Protein AF-A0A7S1S8V3-F1 (afdb_monomer_lite)

pLDDT: mean 90.27, std 9.24, range [46.09, 98.0]

Foldseek 3Di:
DDPDQAAPVVRDGELFWKQWPVRHIHHPVVLVVQQVVQHADPVPRHGTHPDIDTPVVSNVVSLVVLLVLLVVLQVVLVVCVVPPVVSSVVSVVVNCVSCVSPDCVRCVPVVVVVVD

Sequence (116 aa):
KEKGLCCPISLMLFVDPAKASDGFVYENVSIKIMSRSKMLSPMSNEALRDERTGAKDVKEKVTAFRKERSDELLKFVEESAGVDRGMAVTGLERISEYVQVLKPDNVPALVRKASK

Secondary structure (DSSP, 8-state):
---S-B-TTT-SBPSSEEEETTS-EEEHHHHHHHHHTTPBPTTTSPBPPS-EEE-HHHHHHHHHHHHHHHHHHHHHHHHHTTT-HHHHHHHHHHHHHHHTTS-GGG-HHHHHHHT-

Structure (mmCIF, N/CA/C/O backbone):
data_AF-A0A7S1S8V3-F1
#
_entry.id   AF-A0A7S1S8V3-F1
#
loop_
_atom_site.group_PDB
_atom_site.id
_atom_site.type_symbol
_atom_site.label_atom_id
_atom_site.label_alt_id
_atom_site.label_comp_id
_atom_site.label_asym_id
_atom_site.label_entity_id
_atom_site.label_seq_id
_atom_site.pdbx_PDB_ins_code
_atom_site.Cartn_x
_atom_site.Cartn_y
_atom_site.Cartn_z
_atom_site.occupancy
_atom_site.B_iso_or_equiv
_atom_site.auth_seq_id
_atom_site.auth_comp_id
_atom_site.auth_asym_id
_atom_site.auth_atom_id
_atom_site.pdbx_PDB_model_num
ATOM 1 N N . LYS A 1 1 ? 2.122 14.745 7.856 1.00 46.09 1 LYS A N 1
ATOM 2 C CA . LYS A 1 1 ? 1.621 14.426 6.492 1.00 46.09 1 LYS A CA 1
ATOM 3 C C . LYS A 1 1 ? 2.610 13.468 5.845 1.00 46.09 1 LYS A C 1
ATOM 5 O O . LYS A 1 1 ? 3.647 13.921 5.372 1.00 46.09 1 LYS A O 1
ATOM 10 N N . GLU A 1 2 ? 2.331 12.171 5.876 1.00 54.56 2 GLU A N 1
ATOM 11 C CA . GLU A 1 2 ? 3.158 11.173 5.196 1.00 54.56 2 GLU A CA 1
ATOM 12 C C . GLU A 1 2 ? 2.945 11.292 3.684 1.00 54.56 2 GLU A C 1
ATOM 14 O O . GLU A 1 2 ? 1.886 10.965 3.152 1.00 54.56 2 GLU A O 1
ATOM 19 N N . LYS A 1 3 ? 3.929 11.868 2.989 1.00 73.00 3 LYS A N 1
ATOM 20 C CA . LYS A 1 3 ? 3.926 11.960 1.527 1.00 73.00 3 LYS A CA 1
ATOM 21 C C . LYS A 1 3 ? 4.460 10.639 0.960 1.00 73.00 3 LYS A C 1
ATOM 23 O O . LYS A 1 3 ? 5.470 10.141 1.446 1.00 73.00 3 LYS A O 1
ATOM 28 N N . GLY A 1 4 ? 3.814 10.100 -0.075 1.00 89.38 4 GLY A N 1
ATOM 29 C CA . GLY A 1 4 ? 4.334 8.953 -0.837 1.00 89.38 4 GLY A CA 1
ATOM 30 C C . GLY A 1 4 ? 3.811 7.567 -0.443 1.00 89.38 4 GLY A C 1
ATOM 31 O O . GLY A 1 4 ? 4.437 6.577 -0.805 1.00 89.38 4 GLY A O 1
ATOM 32 N N . LEU A 1 5 ? 2.684 7.471 0.272 1.00 95.50 5 LEU A N 1
ATOM 33 C CA . LEU A 1 5 ? 2.039 6.179 0.575 1.00 95.50 5 LEU A CA 1
ATOM 34 C C . LEU A 1 5 ? 0.937 5.777 -0.413 1.00 95.50 5 LEU A C 1
ATOM 36 O O . LEU A 1 5 ? 0.473 4.637 -0.377 1.00 95.50 5 LEU A O 1
ATOM 40 N N . CYS A 1 6 ? 0.521 6.695 -1.286 1.00 95.81 6 CYS A N 1
ATOM 41 C CA . CYS A 1 6 ? -0.495 6.445 -2.300 1.00 95.81 6 CYS A CA 1
ATOM 42 C C . CYS A 1 6 ? 0.128 6.294 -3.683 1.00 95.81 6 CYS A C 1
ATOM 44 O O . CYS A 1 6 ? 1.078 6.999 -4.032 1.00 95.81 6 CYS A O 1
ATOM 46 N N . CYS A 1 7 ? -0.475 5.435 -4.499 1.00 96.19 7 CYS A N 1
ATOM 47 C CA . CYS A 1 7 ? -0.168 5.375 -5.915 1.00 96.19 7 CYS A CA 1
ATOM 48 C C . CYS A 1 7 ? -0.643 6.664 -6.601 1.00 96.19 7 CYS A C 1
ATOM 50 O O . CYS A 1 7 ? -1.809 7.028 -6.448 1.00 96.19 7 CYS A O 1
ATOM 52 N N . PRO A 1 8 ? 0.200 7.329 -7.412 1.00 94.94 8 PRO A N 1
ATOM 53 C CA . PRO A 1 8 ? -0.191 8.557 -8.107 1.00 94.94 8 PRO A CA 1
ATOM 54 C C . PRO A 1 8 ? -1.239 8.328 -9.210 1.00 94.94 8 PRO A C 1
ATOM 56 O O . PRO A 1 8 ? -1.785 9.290 -9.731 1.00 94.94 8 PRO A O 1
ATOM 59 N N . ILE A 1 9 ? -1.526 7.070 -9.565 1.00 93.94 9 ILE A N 1
ATOM 60 C CA . ILE A 1 9 ? -2.518 6.710 -10.588 1.00 93.94 9 ILE A CA 1
ATOM 61 C C . ILE A 1 9 ? -3.861 6.379 -9.945 1.00 93.94 9 ILE A C 1
ATOM 63 O O . ILE A 1 9 ? -4.872 6.973 -10.297 1.00 93.94 9 ILE A O 1
ATOM 67 N N . SER A 1 10 ? -3.889 5.425 -9.007 1.00 92.75 10 SER A N 1
ATOM 68 C CA . SER A 1 10 ? -5.148 5.021 -8.367 1.00 92.75 10 SER A CA 1
ATOM 69 C C . SER A 1 10 ? -5.593 5.986 -7.273 1.00 92.75 10 SER A C 1
ATOM 71 O O . SER A 1 10 ? -6.743 5.928 -6.859 1.00 92.75 10 SER A O 1
ATOM 73 N N . LEU A 1 11 ? -4.684 6.836 -6.778 1.00 93.75 11 LEU A N 1
ATOM 74 C CA . LEU A 1 11 ? -4.878 7.712 -5.617 1.00 93.75 11 LEU A CA 1
ATOM 75 C C . LEU A 1 11 ? -5.205 6.956 -4.318 1.00 93.75 11 LEU A C 1
ATOM 77 O O . LEU A 1 11 ? -5.567 7.563 -3.312 1.00 93.75 11 LEU A O 1
ATOM 81 N N . MET A 1 12 ? -5.003 5.638 -4.319 1.00 93.38 12 MET A N 1
ATOM 82 C CA . MET A 1 12 ? -5.198 4.758 -3.173 1.00 93.38 12 MET A CA 1
ATOM 83 C C . MET A 1 12 ? -3.859 4.427 -2.523 1.00 93.38 12 MET A C 1
ATOM 85 O O . MET A 1 12 ? -2.818 4.412 -3.187 1.00 93.38 12 MET A O 1
ATOM 89 N N . LEU A 1 13 ? -3.893 4.114 -1.226 1.00 94.88 13 LEU A N 1
ATOM 90 C CA . LEU A 1 13 ? -2.742 3.561 -0.517 1.00 94.88 13 LEU A CA 1
ATOM 91 C C . LEU A 1 13 ? -2.233 2.309 -1.225 1.00 94.88 13 LEU A C 1
ATOM 93 O O . LEU A 1 13 ? -3.026 1.439 -1.591 1.00 94.88 13 LEU A O 1
ATOM 97 N N . PHE A 1 14 ? -0.915 2.194 -1.346 1.00 96.44 14 PHE A N 1
ATOM 98 C CA . PHE A 1 14 ? -0.299 1.033 -1.971 1.00 96.44 14 PHE A CA 1
ATOM 99 C C . PHE A 1 14 ? -0.714 -0.284 -1.299 1.00 96.44 14 PHE A C 1
ATOM 101 O O . PHE A 1 14 ? -0.861 -0.371 -0.071 1.00 96.44 14 PHE A O 1
ATOM 108 N N . VAL A 1 15 ? -0.872 -1.318 -2.124 1.00 95.06 15 VAL A N 1
ATOM 109 C CA . VAL A 1 15 ? -1.032 -2.713 -1.691 1.00 95.06 15 VAL A CA 1
ATOM 110 C C . VAL A 1 15 ? 0.197 -3.518 -2.103 1.00 95.06 15 VAL A C 1
ATOM 112 O O . VAL A 1 15 ? 0.839 -4.160 -1.266 1.00 95.06 15 VAL A O 1
ATOM 115 N N . ASP A 1 16 ? 0.584 -3.425 -3.374 1.00 96.31 16 ASP A N 1
ATOM 116 C CA . ASP A 1 16 ? 1.797 -4.021 -3.918 1.00 96.31 16 ASP A CA 1
ATOM 117 C C . ASP A 1 16 ? 2.619 -2.966 -4.679 1.00 96.31 16 ASP A C 1
ATOM 119 O O . ASP A 1 16 ? 2.625 -2.924 -5.913 1.00 96.31 16 ASP A O 1
ATOM 123 N N . PRO A 1 17 ? 3.313 -2.068 -3.954 1.00 97.56 17 PRO A N 1
ATOM 124 C CA . PRO A 1 17 ? 4.090 -1.017 -4.587 1.00 97.56 17 PRO A CA 1
ATOM 125 C C . PRO A 1 17 ? 5.297 -1.599 -5.326 1.00 97.56 17 PRO A C 1
ATOM 127 O O . PRO A 1 17 ? 6.064 -2.411 -4.794 1.00 97.56 17 PRO A O 1
ATOM 130 N N . ALA A 1 18 ? 5.511 -1.121 -6.545 1.00 98.00 18 ALA A N 1
ATOM 131 C CA . ALA A 1 18 ? 6.669 -1.443 -7.358 1.00 98.00 18 ALA A CA 1
ATOM 132 C C . ALA A 1 18 ? 7.240 -0.174 -7.991 1.00 98.00 18 ALA A C 1
ATOM 134 O O . ALA A 1 18 ? 6.515 0.764 -8.318 1.00 98.00 18 ALA A O 1
ATOM 135 N N . LYS A 1 19 ? 8.559 -0.150 -8.154 1.00 97.81 19 LYS A N 1
ATOM 136 C CA . LYS A 1 19 ? 9.279 0.887 -8.883 1.00 97.81 19 LYS A CA 1
ATOM 137 C C . LYS A 1 19 ? 9.281 0.543 -10.371 1.00 97.81 19 LYS A C 1
ATOM 139 O O . LYS A 1 19 ? 9.668 -0.574 -10.724 1.00 97.81 19 LYS A O 1
ATOM 144 N N . ALA A 1 20 ? 8.840 1.479 -11.206 1.00 97.25 20 ALA A N 1
ATOM 145 C CA . ALA A 1 20 ? 8.818 1.340 -12.661 1.00 97.25 20 ALA A CA 1
ATOM 146 C C . ALA A 1 20 ? 10.143 1.788 -13.305 1.00 97.25 20 A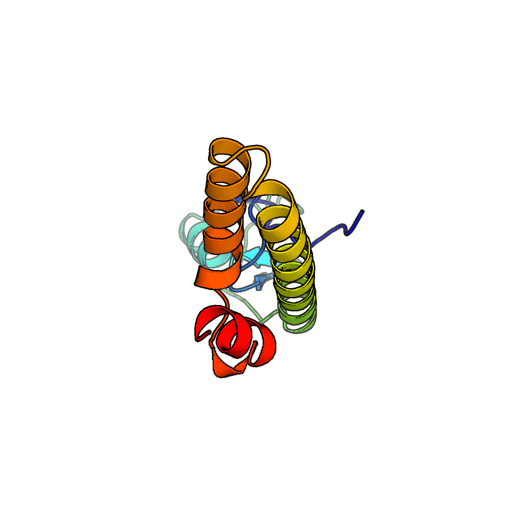LA A C 1
ATOM 148 O O . ALA A 1 20 ? 11.075 2.222 -12.624 1.00 97.25 20 ALA A O 1
ATOM 149 N N . SER A 1 21 ? 10.217 1.687 -14.634 1.00 96.81 21 SER A N 1
ATOM 150 C CA . SER A 1 21 ? 11.392 2.043 -15.442 1.00 96.81 21 SER A CA 1
ATOM 151 C C . SER A 1 21 ? 11.792 3.521 -15.387 1.00 96.81 21 SER A C 1
ATOM 153 O O . SER A 1 21 ? 12.933 3.844 -15.702 1.00 96.81 21 SER A O 1
ATOM 155 N N . ASP A 1 22 ? 10.863 4.403 -15.015 1.00 95.94 22 ASP A N 1
ATOM 156 C CA . ASP A 1 22 ? 11.075 5.846 -14.825 1.00 95.94 22 ASP A CA 1
ATOM 157 C C . ASP A 1 22 ? 11.588 6.190 -13.409 1.00 95.94 22 ASP A C 1
ATOM 159 O O . ASP A 1 22 ? 11.814 7.352 -13.083 1.00 95.94 22 ASP A O 1
ATOM 163 N N . GLY A 1 23 ? 11.759 5.182 -12.546 1.00 95.88 23 GLY A N 1
ATOM 164 C CA . GLY A 1 23 ? 12.246 5.337 -11.177 1.00 95.88 23 GLY A CA 1
ATOM 165 C C . GLY A 1 23 ? 11.176 5.689 -10.138 1.00 95.88 23 GLY A C 1
ATOM 166 O O . GLY A 1 23 ? 11.491 5.684 -8.943 1.00 95.88 23 GLY A O 1
ATOM 167 N N . PHE A 1 24 ? 9.925 5.929 -10.543 1.00 96.81 24 PHE A N 1
ATOM 168 C CA . PHE A 1 24 ? 8.819 6.244 -9.633 1.00 96.81 24 PHE A CA 1
ATOM 169 C C . PHE A 1 24 ? 8.086 4.987 -9.156 1.00 96.81 24 PHE A C 1
ATOM 171 O O . PHE A 1 24 ? 8.184 3.910 -9.749 1.00 96.81 24 PHE A O 1
ATOM 178 N N . VAL A 1 25 ? 7.360 5.117 -8.041 1.00 97.62 25 VAL A N 1
ATOM 179 C CA . VAL A 1 25 ? 6.626 4.010 -7.416 1.00 97.62 25 VAL A CA 1
ATOM 180 C C . VAL A 1 25 ? 5.143 4.094 -7.756 1.00 97.62 25 VAL A C 1
ATOM 182 O O . VAL A 1 25 ? 4.496 5.123 -7.559 1.00 97.62 25 VAL A O 1
ATOM 185 N N . TYR A 1 26 ? 4.602 2.973 -8.219 1.00 97.31 26 TYR A N 1
ATOM 186 C CA . TYR A 1 26 ? 3.199 2.801 -8.569 1.00 97.31 26 TYR A CA 1
ATOM 187 C C . TYR A 1 26 ? 2.671 1.491 -7.992 1.00 97.31 26 TYR A C 1
ATOM 189 O O . TYR A 1 26 ? 3.427 0.654 -7.499 1.00 97.31 26 TYR A O 1
ATOM 197 N N . GLU A 1 27 ? 1.358 1.300 -8.066 1.00 97.38 27 GLU A N 1
ATOM 198 C CA . GLU A 1 27 ? 0.782 -0.018 -7.854 1.00 97.38 27 GLU A CA 1
ATOM 199 C C . GLU A 1 27 ? 1.279 -0.942 -8.975 1.00 97.38 27 GLU A C 1
ATOM 201 O O . GLU A 1 27 ? 1.268 -0.567 -10.152 1.00 97.38 27 GLU A O 1
ATOM 206 N N . ASN A 1 28 ? 1.722 -2.149 -8.627 1.00 96.88 28 ASN A N 1
ATOM 207 C CA . ASN A 1 28 ? 2.308 -3.088 -9.585 1.00 96.88 28 ASN A CA 1
ATOM 208 C C . ASN A 1 28 ? 1.361 -3.377 -10.768 1.00 96.88 28 ASN A C 1
ATOM 210 O O . ASN A 1 28 ? 1.793 -3.474 -11.919 1.00 96.88 28 ASN A O 1
ATOM 214 N N . VAL A 1 29 ? 0.049 -3.448 -10.509 1.00 96.00 29 VAL A N 1
ATOM 215 C CA . VAL A 1 29 ? -0.961 -3.621 -11.566 1.00 96.00 29 VAL A CA 1
ATOM 216 C C . VAL A 1 29 ? -0.999 -2.437 -12.535 1.00 96.00 29 VAL A C 1
ATOM 218 O O . VAL A 1 29 ? -1.130 -2.644 -13.741 1.00 96.00 29 VAL A O 1
ATOM 221 N N . SER A 1 30 ? -0.812 -1.213 -12.040 1.00 95.81 30 SER A N 1
ATOM 222 C CA . SER A 1 30 ? -0.827 -0.007 -12.864 1.00 95.81 30 SER A CA 1
ATOM 223 C C . SER A 1 30 ? 0.353 0.013 -13.829 1.00 95.81 30 SER A C 1
ATOM 225 O O . SER A 1 30 ? 0.149 0.268 -15.010 1.00 95.81 30 SER A O 1
ATOM 227 N N . ILE A 1 31 ? 1.558 -0.359 -13.376 1.00 96.25 31 ILE A N 1
ATOM 228 C CA . ILE A 1 31 ? 2.743 -0.458 -14.251 1.00 96.25 31 ILE A CA 1
ATOM 229 C C . ILE A 1 31 ? 2.474 -1.433 -15.399 1.00 96.25 31 ILE A C 1
ATOM 231 O O . ILE A 1 31 ? 2.736 -1.108 -16.553 1.00 96.25 31 ILE A O 1
ATOM 235 N N . LYS A 1 32 ? 1.899 -2.607 -15.097 1.00 95.62 32 LYS A N 1
ATOM 236 C CA . LYS A 1 32 ? 1.568 -3.625 -16.110 1.00 95.62 32 LYS A CA 1
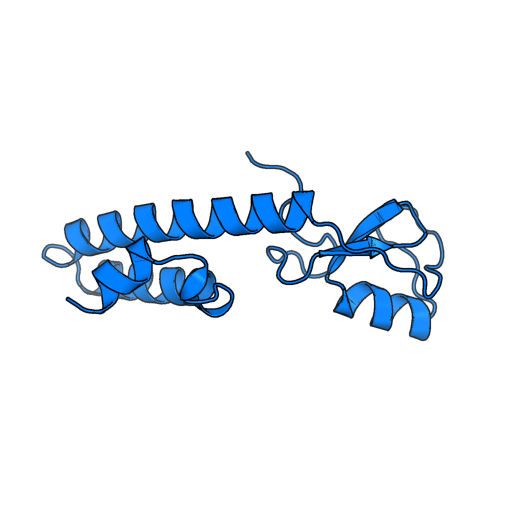ATOM 237 C C . LYS A 1 32 ? 0.569 -3.120 -17.147 1.00 95.62 32 LYS A C 1
ATOM 239 O O . LYS A 1 32 ? 0.696 -3.445 -18.323 1.00 95.62 32 LYS A O 1
ATOM 244 N N . ILE A 1 33 ? -0.451 -2.379 -16.718 1.00 94.94 33 ILE A N 1
ATOM 245 C CA . ILE A 1 33 ? -1.451 -1.813 -17.630 1.00 94.94 33 ILE A CA 1
ATOM 246 C C . ILE A 1 33 ? -0.800 -0.735 -18.500 1.00 94.94 33 ILE A C 1
ATOM 248 O O . ILE A 1 33 ? -0.959 -0.750 -19.717 1.00 94.94 33 ILE A O 1
ATOM 252 N N . MET A 1 34 ? -0.023 0.162 -17.896 1.00 94.44 34 MET A N 1
ATOM 253 C CA . MET A 1 34 ? 0.629 1.263 -18.601 1.00 94.44 34 MET A CA 1
ATOM 254 C C . MET A 1 34 ? 1.646 0.796 -19.633 1.00 94.44 34 MET A C 1
ATOM 256 O O . MET A 1 34 ? 1.619 1.291 -20.758 1.00 94.44 34 MET A O 1
ATOM 260 N N . SE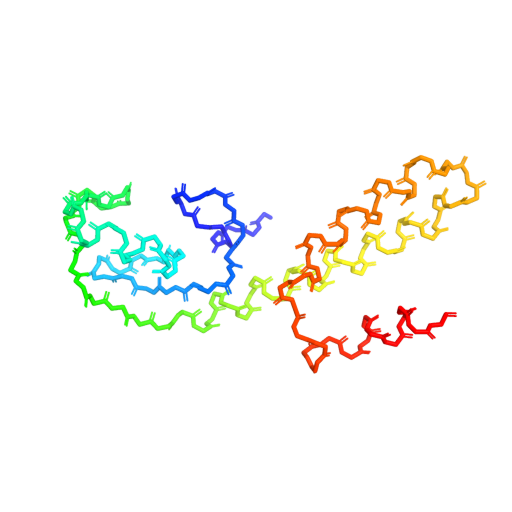R A 1 35 ? 2.501 -0.168 -19.281 1.00 94.62 35 SER A N 1
ATOM 261 C CA . SER A 1 35 ? 3.514 -0.692 -20.199 1.00 94.62 35 SER A CA 1
ATOM 262 C C . SER A 1 35 ? 2.875 -1.387 -21.405 1.00 94.62 35 SER A C 1
ATOM 264 O O . SER A 1 35 ? 3.303 -1.182 -22.539 1.00 94.62 35 SER A O 1
ATOM 266 N N . ARG A 1 36 ? 1.787 -2.143 -21.193 1.00 95.00 36 ARG A N 1
ATOM 267 C CA . ARG A 1 36 ? 1.029 -2.808 -22.270 1.00 95.00 36 ARG A CA 1
ATOM 268 C C . ARG A 1 36 ? 0.289 -1.825 -23.169 1.00 95.00 36 ARG A C 1
ATOM 270 O O . ARG A 1 36 ? 0.314 -1.975 -24.387 1.00 95.00 36 ARG A O 1
ATOM 277 N N . SER A 1 37 ? -0.346 -0.821 -22.574 1.00 94.19 37 SER A N 1
ATOM 278 C CA . SER A 1 37 ? -1.130 0.186 -23.294 1.00 94.19 37 SER A CA 1
ATOM 279 C C . SER A 1 37 ? -0.281 1.342 -23.835 1.00 94.19 37 SER A C 1
ATOM 281 O O . SER A 1 37 ? -0.836 2.275 -24.407 1.00 94.19 37 SER A O 1
ATOM 283 N N . LYS A 1 38 ? 1.050 1.301 -23.652 1.00 90.62 38 LYS A N 1
ATOM 284 C CA . LYS A 1 38 ? 1.998 2.369 -24.022 1.00 90.62 38 LYS A CA 1
ATOM 285 C C . LYS A 1 38 ? 1.588 3.748 -23.487 1.00 90.62 38 LYS A C 1
ATOM 287 O O . LYS A 1 38 ? 1.794 4.764 -24.147 1.00 90.62 38 LYS A O 1
ATOM 292 N N . MET A 1 39 ? 0.987 3.780 -22.297 1.00 92.94 39 MET A N 1
ATOM 293 C CA . MET A 1 39 ? 0.615 5.036 -21.647 1.00 92.94 39 MET A CA 1
ATOM 294 C C . MET A 1 39 ? 1.852 5.719 -21.065 1.00 92.94 39 MET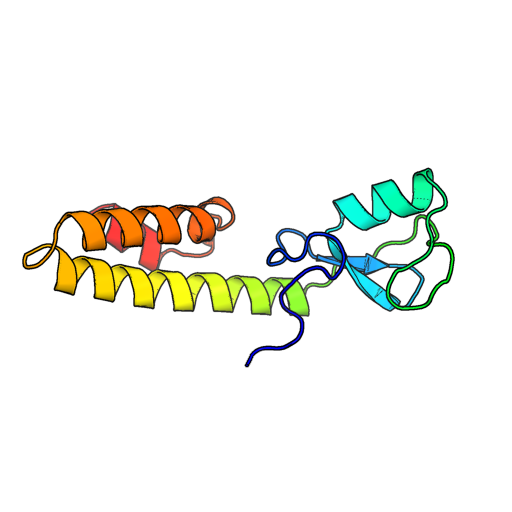 A C 1
ATOM 296 O O . MET A 1 39 ? 2.788 5.055 -20.610 1.00 92.94 39 MET A O 1
ATOM 300 N N . LEU A 1 40 ? 1.829 7.050 -21.055 1.00 95.44 40 LEU A N 1
ATOM 301 C CA . LEU A 1 40 ? 2.886 7.857 -20.456 1.00 95.44 40 LEU A CA 1
ATOM 302 C C . LEU A 1 40 ? 2.732 7.904 -18.936 1.00 95.44 40 LEU A C 1
ATOM 304 O O . LEU A 1 40 ? 1.622 7.990 -18.407 1.00 95.44 40 LEU A O 1
ATOM 308 N N . SER A 1 41 ? 3.866 7.854 -18.246 1.00 95.44 41 SER A N 1
ATOM 309 C CA . SER A 1 41 ? 3.994 8.109 -16.816 1.00 95.44 41 SER A CA 1
ATOM 310 C C . SER A 1 41 ? 3.349 9.448 -16.446 1.00 95.44 41 SER A C 1
ATOM 312 O O . SER A 1 41 ? 3.715 10.465 -17.036 1.00 95.44 41 SER A O 1
ATOM 314 N N . PRO A 1 42 ? 2.458 9.513 -15.438 1.00 94.31 42 PRO A N 1
ATOM 315 C CA . PRO A 1 42 ? 1.961 10.797 -14.946 1.00 94.31 42 PRO A CA 1
ATOM 316 C C . PRO A 1 42 ? 3.044 11.600 -14.207 1.00 94.31 42 PRO A C 1
ATOM 318 O O . PRO A 1 42 ? 2.838 12.778 -13.932 1.00 94.31 42 PRO A O 1
ATOM 321 N N . MET A 1 43 ? 4.173 10.972 -13.855 1.00 95.75 43 MET A N 1
ATOM 322 C CA . MET A 1 43 ? 5.247 11.594 -13.079 1.00 95.75 43 MET A CA 1
ATOM 323 C C . MET A 1 43 ? 6.353 12.162 -13.969 1.00 95.75 43 MET A C 1
ATOM 325 O O . MET A 1 43 ? 6.852 13.250 -13.695 1.00 95.75 43 MET A O 1
ATOM 329 N N . SER A 1 44 ? 6.743 11.430 -15.017 1.00 95.81 44 SER A N 1
ATOM 330 C CA . SER A 1 44 ? 7.850 11.805 -15.909 1.00 95.81 44 SER A CA 1
ATOM 331 C C . SER A 1 44 ? 7.416 12.154 -17.330 1.00 95.81 44 SER A C 1
ATOM 333 O O . SER A 1 44 ? 8.219 12.688 -18.089 1.00 95.81 44 SER A O 1
ATOM 335 N N . ASN A 1 45 ? 6.165 11.864 -17.703 1.00 96.12 45 ASN A N 1
ATOM 336 C CA . ASN A 1 45 ? 5.670 11.953 -19.079 1.00 96.12 45 ASN A CA 1
ATOM 337 C C . ASN A 1 45 ? 6.417 11.034 -20.075 1.00 96.12 45 ASN A C 1
ATOM 339 O O . ASN A 1 45 ? 6.360 11.240 -21.285 1.00 96.12 45 ASN A O 1
ATOM 343 N N . GLU A 1 46 ? 7.102 9.998 -19.581 1.00 94.62 46 GLU A N 1
ATOM 344 C CA . GLU A 1 46 ? 7.803 9.000 -20.396 1.00 94.62 46 GLU A CA 1
ATOM 345 C C . GLU A 1 46 ? 7.003 7.696 -20.504 1.00 94.62 46 GLU A C 1
ATOM 347 O O . GLU A 1 46 ? 6.255 7.327 -19.597 1.00 94.62 46 GLU A O 1
ATOM 352 N N . ALA A 1 47 ? 7.172 6.955 -21.602 1.00 94.69 47 ALA A N 1
ATOM 353 C CA . ALA A 1 47 ? 6.568 5.633 -21.745 1.00 94.69 47 ALA A CA 1
ATOM 354 C C . ALA A 1 47 ? 7.233 4.619 -20.798 1.00 94.69 47 ALA A C 1
ATOM 356 O O . ALA A 1 47 ? 8.458 4.481 -20.777 1.00 94.69 47 ALA A O 1
ATOM 357 N N . LEU A 1 48 ? 6.425 3.870 -20.044 1.00 94.25 48 LEU A N 1
ATOM 358 C CA . LEU A 1 48 ? 6.942 2.844 -19.138 1.00 94.25 48 LEU A CA 1
ATOM 359 C C . LEU A 1 48 ? 7.342 1.574 -19.901 1.00 94.25 48 LEU A C 1
ATOM 361 O O . LEU A 1 48 ? 6.561 1.034 -20.688 1.00 94.25 48 LEU A O 1
ATOM 365 N N . ARG A 1 49 ? 8.543 1.055 -19.620 1.00 93.56 49 ARG A N 1
ATOM 366 C CA . ARG A 1 49 ? 8.974 -0.280 -20.067 1.00 93.56 49 ARG A CA 1
ATOM 367 C C . ARG A 1 49 ? 8.346 -1.353 -19.173 1.00 93.56 49 ARG A C 1
ATOM 369 O O . ARG A 1 49 ? 7.940 -1.067 -18.048 1.00 93.56 49 ARG A O 1
ATOM 376 N N . ASP A 1 50 ? 8.294 -2.604 -19.638 1.00 91.56 50 ASP A N 1
ATOM 377 C CA . ASP A 1 50 ? 7.877 -3.752 -18.807 1.00 91.56 50 ASP A CA 1
ATOM 378 C C . ASP A 1 50 ? 8.997 -4.182 -17.836 1.00 91.56 50 ASP A C 1
ATOM 380 O O . ASP A 1 50 ? 9.406 -5.337 -17.767 1.00 91.56 50 ASP A O 1
ATOM 384 N N . GLU A 1 51 ? 9.515 -3.210 -17.087 1.00 92.50 51 GLU A N 1
ATOM 385 C CA . GLU A 1 51 ? 10.529 -3.357 -16.051 1.00 92.50 51 GLU A CA 1
ATOM 386 C C . GLU A 1 51 ? 9.920 -2.909 -14.725 1.00 92.50 51 GLU A C 1
ATOM 388 O O . GLU A 1 51 ? 9.369 -1.812 -14.605 1.00 92.50 51 GLU A O 1
ATOM 393 N N . ARG A 1 52 ? 10.012 -3.769 -13.710 1.00 94.69 52 ARG A N 1
ATOM 394 C CA . ARG A 1 52 ? 9.496 -3.474 -12.374 1.00 94.69 52 ARG A CA 1
ATOM 395 C C . ARG A 1 52 ? 10.344 -4.131 -11.304 1.00 94.69 52 ARG A C 1
ATOM 397 O O . ARG A 1 52 ? 10.708 -5.300 -11.415 1.00 94.69 52 ARG A O 1
ATOM 404 N N . THR A 1 53 ? 10.605 -3.390 -10.238 1.00 97.19 53 THR A N 1
ATOM 405 C CA . THR A 1 53 ? 11.288 -3.899 -9.043 1.00 97.19 53 THR A CA 1
ATOM 406 C C . THR A 1 53 ? 10.431 -3.632 -7.813 1.00 97.19 53 THR A C 1
ATOM 408 O O . THR A 1 53 ? 9.758 -2.609 -7.729 1.00 97.19 53 THR A O 1
ATOM 411 N N . GLY A 1 54 ? 10.388 -4.568 -6.863 1.00 96.94 54 GLY A N 1
ATOM 412 C CA . GLY A 1 54 ? 9.567 -4.396 -5.661 1.00 96.94 54 GLY A CA 1
ATOM 413 C C . GLY A 1 54 ? 10.047 -3.215 -4.810 1.00 96.94 54 GLY A C 1
ATOM 414 O O . GLY A 1 54 ? 11.241 -3.105 -4.536 1.00 96.94 54 GLY A O 1
ATOM 415 N N . ALA A 1 55 ? 9.126 -2.362 -4.355 1.00 97.00 55 ALA A N 1
ATOM 416 C CA . ALA A 1 55 ? 9.432 -1.226 -3.484 1.00 97.00 55 ALA A CA 1
ATOM 417 C C . ALA A 1 55 ? 9.191 -1.606 -2.012 1.00 97.00 55 ALA A C 1
ATOM 419 O O . ALA A 1 55 ? 8.177 -1.244 -1.412 1.00 97.00 55 ALA A O 1
ATOM 420 N N . LYS A 1 56 ? 10.101 -2.417 -1.449 1.00 95.94 56 LYS A N 1
ATOM 421 C CA . LYS A 1 56 ? 9.960 -2.986 -0.093 1.00 95.94 56 LYS A CA 1
ATOM 422 C C . LYS A 1 56 ? 9.823 -1.914 0.988 1.00 95.94 56 LYS A C 1
ATOM 424 O O . LYS A 1 56 ? 8.957 -2.037 1.842 1.00 95.94 56 LYS A O 1
ATOM 429 N N . ASP A 1 57 ? 10.610 -0.848 0.901 1.00 95.50 57 ASP A N 1
ATOM 430 C CA . ASP A 1 57 ? 10.586 0.273 1.841 1.00 95.50 57 ASP A CA 1
ATOM 431 C C . ASP A 1 57 ? 9.225 0.989 1.849 1.00 95.50 57 ASP A C 1
ATOM 433 O O . ASP A 1 57 ? 8.679 1.298 2.907 1.00 95.50 57 ASP A O 1
ATOM 437 N N . VAL A 1 58 ? 8.631 1.206 0.671 1.00 96.19 58 VAL A N 1
ATOM 438 C CA . VAL A 1 58 ? 7.287 1.789 0.548 1.00 96.19 58 VAL A CA 1
ATOM 439 C C . VAL A 1 58 ? 6.235 0.820 1.082 1.00 96.19 58 VAL A C 1
ATOM 441 O O . VAL A 1 58 ? 5.318 1.238 1.790 1.00 96.19 58 VAL A O 1
ATOM 444 N N . LYS A 1 59 ? 6.386 -0.481 0.798 1.00 95.69 59 LYS A N 1
ATOM 445 C CA . LYS A 1 59 ? 5.488 -1.532 1.293 1.00 95.69 59 LYS A CA 1
ATOM 446 C C . LYS A 1 59 ? 5.484 -1.609 2.820 1.00 95.69 59 LYS A C 1
ATOM 448 O O . LYS A 1 59 ? 4.421 -1.741 3.424 1.00 95.69 59 LYS A O 1
ATOM 453 N N . GLU A 1 60 ? 6.648 -1.501 3.447 1.00 94.31 60 GLU A N 1
ATOM 454 C CA . GLU A 1 60 ? 6.793 -1.477 4.904 1.00 94.31 60 GLU A CA 1
ATOM 455 C C . GLU A 1 60 ? 6.140 -0.233 5.508 1.00 94.31 60 GLU A C 1
ATOM 457 O O . GLU A 1 60 ? 5.346 -0.361 6.440 1.00 94.31 60 GLU A O 1
ATOM 462 N N . LYS A 1 61 ? 6.379 0.951 4.930 1.00 95.25 61 LYS A N 1
ATOM 463 C CA . LYS A 1 61 ? 5.779 2.210 5.399 1.00 95.25 61 LYS A CA 1
ATOM 464 C C . LYS A 1 61 ? 4.255 2.213 5.293 1.00 95.25 61 LYS A C 1
ATOM 466 O O . LYS A 1 61 ? 3.584 2.520 6.272 1.00 95.25 61 LYS A O 1
ATOM 471 N N . VAL A 1 62 ? 3.688 1.816 4.148 1.00 95.06 62 VAL A N 1
ATOM 472 C CA . VAL A 1 62 ? 2.221 1.752 4.006 1.00 95.06 62 VAL A CA 1
ATOM 473 C C . VAL A 1 62 ? 1.626 0.705 4.946 1.00 95.06 62 VAL A C 1
ATOM 475 O O . VAL A 1 62 ? 0.564 0.920 5.518 1.00 95.06 62 VAL A O 1
ATOM 478 N N . THR A 1 63 ? 2.327 -0.408 5.172 1.00 93.56 63 THR A N 1
ATOM 479 C CA . THR A 1 63 ? 1.895 -1.427 6.134 1.00 93.56 63 THR A CA 1
ATOM 480 C C . THR A 1 63 ? 1.892 -0.877 7.560 1.00 93.56 63 THR A C 1
ATOM 482 O O . THR A 1 63 ? 0.933 -1.116 8.288 1.00 93.56 63 THR A O 1
ATOM 485 N N . ALA A 1 64 ? 2.924 -0.129 7.960 1.00 93.12 64 ALA A N 1
ATOM 486 C CA . ALA A 1 64 ? 2.985 0.524 9.266 1.00 93.12 64 ALA A CA 1
ATOM 487 C C . ALA A 1 64 ? 1.832 1.523 9.445 1.00 93.12 64 ALA A C 1
ATOM 489 O O . ALA A 1 64 ? 1.095 1.416 10.423 1.00 93.12 64 ALA A O 1
ATOM 490 N N . PHE A 1 65 ? 1.591 2.379 8.447 1.00 94.12 65 PHE A N 1
ATOM 491 C CA . PHE A 1 65 ? 0.466 3.315 8.449 1.00 94.12 65 PHE A CA 1
ATOM 492 C C . PHE A 1 65 ? -0.882 2.607 8.631 1.00 94.12 65 PHE A C 1
ATOM 494 O O . PHE A 1 65 ? -1.693 3.003 9.464 1.00 94.12 65 PHE A O 1
ATOM 501 N N . ARG A 1 66 ? -1.127 1.515 7.892 1.00 93.50 66 ARG A N 1
ATOM 502 C CA . ARG A 1 66 ? -2.372 0.736 8.021 1.00 93.50 66 ARG A CA 1
ATOM 503 C C . ARG A 1 66 ? -2.570 0.202 9.436 1.00 93.50 66 ARG A C 1
ATOM 505 O O . ARG A 1 66 ? -3.698 0.215 9.921 1.00 93.50 66 ARG A O 1
ATOM 512 N N . LYS A 1 67 ? -1.500 -0.262 10.092 1.00 91.56 67 LYS A N 1
ATOM 513 C CA . LYS A 1 67 ? -1.558 -0.753 11.477 1.00 91.56 67 LYS A CA 1
ATOM 514 C C . LYS A 1 67 ? -1.910 0.369 12.444 1.00 91.56 67 LYS A C 1
ATOM 516 O O . LYS A 1 67 ? -2.891 0.236 13.165 1.00 91.56 67 LYS A O 1
ATOM 521 N N . GLU A 1 68 ? -1.161 1.468 12.395 1.00 92.50 68 GLU A N 1
ATOM 522 C CA . GLU A 1 68 ? -1.367 2.634 13.259 1.00 92.50 68 GLU A CA 1
ATOM 523 C C . GLU A 1 68 ? -2.797 3.167 13.129 1.00 92.50 68 GLU A C 1
ATOM 525 O O . GLU A 1 68 ? -3.523 3.254 14.116 1.00 92.50 68 GLU A O 1
ATOM 530 N N . ARG A 1 69 ? -3.262 3.392 11.895 1.00 92.94 69 ARG A N 1
ATOM 531 C CA . ARG A 1 69 ? -4.627 3.867 11.638 1.00 92.94 69 ARG A CA 1
ATOM 532 C C . ARG A 1 69 ? -5.706 2.886 12.077 1.00 92.94 69 ARG A C 1
ATOM 534 O O . ARG A 1 69 ? -6.758 3.327 12.531 1.00 92.94 69 ARG A O 1
ATOM 541 N N . SER A 1 70 ? -5.470 1.580 11.944 1.00 92.25 70 SER A N 1
ATOM 542 C CA . SER A 1 70 ? -6.419 0.567 12.422 1.00 92.25 70 SER A CA 1
ATOM 543 C C . SER A 1 70 ? -6.520 0.583 13.945 1.00 92.25 70 SER A C 1
ATOM 545 O O . SER A 1 70 ? -7.625 0.533 14.474 1.00 92.25 70 SER A O 1
ATOM 547 N N . ASP A 1 71 ? -5.392 0.687 14.652 1.00 91.44 71 ASP A N 1
ATOM 548 C CA . ASP A 1 71 ? -5.373 0.756 16.116 1.00 91.44 71 ASP A CA 1
ATOM 549 C C . ASP A 1 71 ? -6.055 2.029 16.642 1.00 91.44 71 ASP A C 1
ATOM 551 O O . ASP A 1 71 ? -6.856 1.952 17.575 1.00 91.44 71 ASP A O 1
ATOM 555 N N . GLU A 1 72 ? -5.795 3.184 16.025 1.00 93.50 72 GLU A N 1
ATOM 556 C CA . GLU A 1 72 ? -6.451 4.450 16.377 1.00 93.50 72 GLU A CA 1
ATOM 557 C C . GLU A 1 72 ? -7.966 4.399 16.154 1.00 93.50 72 GLU A C 1
ATOM 559 O O . GLU A 1 72 ? -8.739 4.819 17.016 1.00 93.50 72 GLU A O 1
ATOM 564 N N . LEU A 1 73 ? -8.405 3.862 15.010 1.00 93.12 73 LEU A N 1
ATOM 565 C CA . LEU A 1 73 ? -9.828 3.726 14.707 1.00 93.12 73 LEU A CA 1
ATOM 566 C C . LEU A 1 73 ? -10.513 2.720 15.633 1.00 93.12 73 LEU A C 1
ATOM 568 O O . LEU A 1 73 ? -11.650 2.955 16.023 1.00 93.12 73 LEU A O 1
ATOM 572 N N . LEU A 1 74 ? -9.844 1.628 16.011 1.00 92.69 74 LEU A N 1
ATOM 573 C CA . LEU A 1 74 ? -10.403 0.664 16.963 1.00 92.69 74 LEU A CA 1
ATOM 574 C C . LEU A 1 74 ? -10.662 1.322 18.317 1.00 92.69 74 LEU A C 1
ATOM 576 O O . LEU A 1 74 ? -11.752 1.179 18.861 1.00 92.69 74 LEU A O 1
ATOM 580 N N . LYS A 1 75 ? -9.701 2.107 18.814 1.00 92.62 75 LYS A N 1
ATOM 581 C CA . LYS A 1 75 ? -9.878 2.868 20.055 1.00 92.62 75 LYS A CA 1
ATOM 582 C C . LYS A 1 75 ? -11.062 3.836 19.957 1.00 92.62 75 LYS A C 1
ATOM 584 O O . LYS A 1 75 ? -11.895 3.891 20.854 1.00 92.62 75 LYS A O 1
ATOM 589 N N . PHE A 1 76 ? -11.175 4.551 18.839 1.00 93.62 76 PHE A N 1
ATOM 590 C CA . PHE A 1 76 ? -12.307 5.440 18.583 1.00 93.62 76 PHE A CA 1
ATOM 591 C C . PHE A 1 76 ? -13.655 4.697 18.568 1.00 93.62 76 PHE A C 1
ATOM 593 O O . PHE A 1 76 ? -14.645 5.197 19.102 1.00 93.62 76 PHE A O 1
ATOM 600 N N . VAL A 1 77 ? -13.706 3.501 17.974 1.00 93.81 77 VAL A N 1
ATOM 601 C CA . VAL A 1 77 ? -14.908 2.655 17.957 1.00 93.81 77 VAL A CA 1
ATOM 602 C C . VAL A 1 77 ? -15.303 2.238 19.371 1.00 93.81 77 VAL A C 1
ATOM 604 O O . VAL A 1 77 ? -16.479 2.339 19.711 1.00 93.81 77 VAL A O 1
ATOM 607 N N . GLU A 1 78 ? -14.345 1.808 20.195 1.00 92.25 78 GLU A N 1
ATOM 608 C CA . GLU A 1 78 ? -14.581 1.433 21.596 1.00 92.25 78 GLU A CA 1
ATOM 609 C C . GLU A 1 78 ? -15.170 2.603 22.400 1.00 92.25 78 GLU A C 1
ATOM 611 O O . GLU A 1 78 ? -16.161 2.431 23.109 1.00 92.25 78 GLU A O 1
ATOM 616 N N . GLU A 1 79 ? -14.612 3.806 22.234 1.00 93.25 79 GLU A N 1
ATOM 617 C CA . GLU A 1 79 ? -15.090 5.031 22.888 1.00 93.25 79 GLU A CA 1
ATOM 618 C C . GLU A 1 79 ? -16.486 5.451 22.394 1.00 93.25 79 GLU A C 1
ATOM 620 O O . GLU A 1 79 ? -17.312 5.931 23.173 1.00 93.25 79 GLU A O 1
ATOM 625 N N . SER A 1 80 ? -16.779 5.236 21.109 1.00 93.38 80 SER A N 1
ATOM 626 C CA . SER A 1 80 ? -18.036 5.662 20.483 1.00 93.38 80 SER A CA 1
ATOM 627 C C . SER A 1 80 ? -19.179 4.662 20.666 1.00 93.38 80 SER A C 1
ATOM 629 O O . SER A 1 80 ? -20.341 5.055 20.598 1.00 93.38 80 SER A O 1
ATOM 631 N N . ALA A 1 81 ? -18.896 3.380 20.920 1.00 89.12 81 ALA A N 1
ATOM 632 C CA . ALA A 1 81 ? -19.901 2.312 20.923 1.00 89.12 81 ALA A CA 1
ATOM 633 C C . ALA A 1 81 ? -21.052 2.533 21.923 1.00 89.12 81 ALA A C 1
ATOM 635 O O . ALA A 1 81 ? -22.187 2.139 21.645 1.00 89.12 81 ALA A O 1
ATOM 636 N N . GLY A 1 82 ? -20.770 3.167 23.066 1.00 88.44 82 GLY A N 1
ATOM 637 C CA . GLY A 1 82 ? -21.767 3.502 24.089 1.00 88.44 82 GLY A CA 1
ATOM 638 C C . GLY A 1 82 ? -22.454 4.860 23.904 1.00 88.44 82 GLY A C 1
ATOM 639 O O . GLY A 1 82 ? -23.404 5.150 24.626 1.00 88.44 82 GLY A O 1
ATOM 640 N N . VAL A 1 83 ? -21.981 5.687 22.967 1.00 93.31 83 VAL A N 1
ATOM 641 C CA . VAL A 1 83 ? -22.432 7.077 22.776 1.00 93.31 83 VAL A CA 1
ATOM 642 C C . VAL A 1 83 ? -23.181 7.234 21.455 1.00 93.31 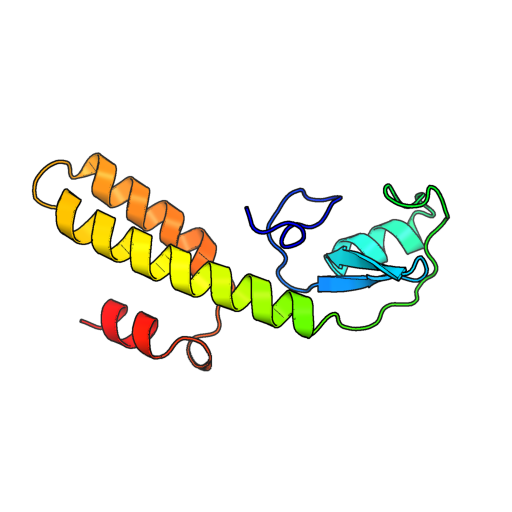83 VAL A C 1
ATOM 644 O O . VAL A 1 83 ? -24.308 7.718 21.434 1.00 93.31 83 VAL A O 1
ATOM 647 N N . ASP A 1 84 ? -22.575 6.785 20.357 1.00 93.69 84 ASP A N 1
ATOM 648 C CA . ASP A 1 84 ? -23.141 6.823 19.013 1.00 93.69 84 ASP A CA 1
ATOM 649 C C . ASP A 1 84 ? -22.780 5.533 18.267 1.00 93.69 84 ASP A C 1
ATOM 651 O O . ASP A 1 84 ? -21.683 5.341 17.729 1.00 93.69 84 ASP A O 1
ATOM 655 N N . ARG A 1 85 ? -23.761 4.629 18.210 1.00 91.94 85 ARG A N 1
ATOM 656 C CA . ARG A 1 85 ? -23.619 3.338 17.538 1.00 91.94 85 ARG A CA 1
ATOM 657 C C . ARG A 1 85 ? -23.381 3.487 16.032 1.00 91.94 85 ARG A C 1
ATOM 659 O O . ARG A 1 85 ? -22.663 2.669 15.464 1.00 91.94 85 ARG A O 1
ATOM 666 N N . GLY A 1 86 ? -23.968 4.492 15.381 1.00 93.19 86 GLY A N 1
ATOM 667 C CA . GLY A 1 86 ? -23.780 4.722 13.945 1.00 93.19 86 GLY A CA 1
ATOM 668 C C . GLY A 1 86 ? -22.347 5.144 13.632 1.00 93.19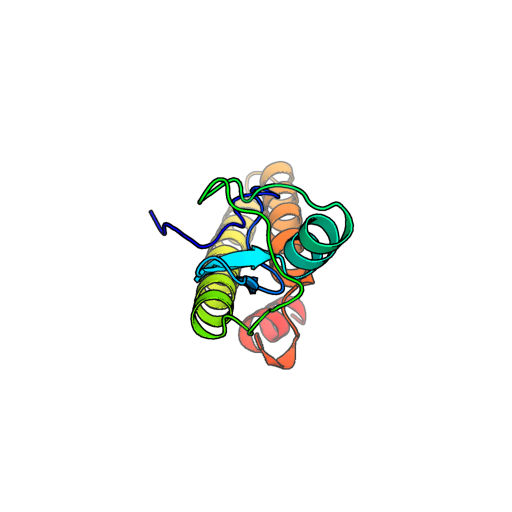 86 GLY A C 1
ATOM 669 O O . GLY A 1 86 ? -21.733 4.656 12.679 1.00 93.19 86 GLY A O 1
ATOM 670 N N . MET A 1 87 ? -21.778 5.976 14.502 1.00 92.12 87 MET A N 1
ATOM 671 C CA . MET A 1 87 ? -20.384 6.394 14.422 1.00 92.12 87 MET A CA 1
ATOM 672 C C . MET A 1 87 ? -19.418 5.226 14.666 1.00 92.12 87 MET A C 1
ATOM 674 O O . MET A 1 87 ? -18.456 5.056 13.914 1.00 92.12 87 MET A O 1
ATOM 678 N N . ALA A 1 88 ? -19.714 4.364 15.643 1.00 91.12 88 ALA A N 1
ATOM 679 C CA . ALA A 1 88 ? -18.938 3.151 15.897 1.00 91.12 88 ALA A CA 1
ATOM 680 C C . ALA A 1 88 ? -18.960 2.176 14.701 1.00 91.12 88 ALA A C 1
ATOM 682 O O . ALA A 1 88 ? -17.914 1.671 14.295 1.00 91.12 88 ALA A O 1
ATOM 683 N N . VAL A 1 89 ? -20.126 1.953 14.080 1.00 91.56 89 VAL A N 1
ATOM 684 C CA . VAL A 1 89 ? -20.241 1.118 12.868 1.00 91.56 89 VAL A CA 1
ATOM 685 C C . VAL A 1 89 ? -19.429 1.705 11.714 1.00 91.56 89 VAL A C 1
ATOM 687 O O . VAL A 1 89 ? -18.653 0.988 11.088 1.00 91.56 89 VAL A O 1
ATOM 690 N N . THR A 1 90 ? -19.526 3.017 11.488 1.00 92.81 90 THR A N 1
ATOM 691 C CA . THR A 1 90 ? -18.734 3.701 10.454 1.00 92.81 90 THR A CA 1
ATOM 692 C C . THR A 1 90 ? -17.229 3.516 10.688 1.00 92.81 90 THR A C 1
ATOM 694 O O . THR A 1 90 ? -16.473 3.267 9.750 1.00 92.81 90 THR A O 1
ATOM 697 N N . GLY A 1 91 ? -16.770 3.595 11.942 1.00 91.56 91 GLY A N 1
ATOM 698 C CA . GLY A 1 91 ? -15.373 3.331 12.292 1.00 91.56 91 GLY A CA 1
ATOM 699 C C . GLY A 1 91 ? -14.935 1.903 11.942 1.00 91.56 91 GLY A C 1
ATOM 700 O O . GLY A 1 91 ? -13.870 1.719 11.348 1.00 91.56 91 GLY A O 1
ATOM 701 N N . LEU A 1 92 ? -15.775 0.903 12.231 1.00 90.12 92 LEU A N 1
ATOM 702 C CA . LEU A 1 92 ? -15.526 -0.501 11.878 1.00 90.12 92 LEU A CA 1
ATOM 703 C C . LEU A 1 92 ? -15.438 -0.722 10.364 1.00 90.12 92 LEU A C 1
ATOM 705 O O . LEU A 1 92 ? -14.529 -1.414 9.900 1.00 90.12 92 LEU A O 1
ATOM 709 N N . GLU A 1 93 ? -16.325 -0.099 9.585 1.00 90.56 93 GLU A N 1
ATOM 710 C CA . GLU A 1 93 ? -16.270 -0.152 8.120 1.00 90.56 93 GLU A CA 1
ATOM 711 C C . GLU A 1 93 ? -14.929 0.381 7.599 1.00 90.56 93 GLU A C 1
ATOM 713 O O . GLU A 1 93 ? -14.286 -0.267 6.771 1.00 90.56 93 GLU A O 1
ATOM 718 N N . ARG A 1 94 ? -14.434 1.496 8.153 1.00 90.94 94 ARG A N 1
ATOM 719 C CA . ARG A 1 94 ? -13.124 2.053 7.776 1.00 90.94 94 ARG A CA 1
ATOM 720 C C . ARG A 1 94 ? -11.953 1.164 8.166 1.00 90.94 94 ARG A C 1
ATOM 722 O O . ARG A 1 94 ? -11.006 1.044 7.392 1.00 90.94 94 ARG A O 1
ATOM 729 N N . ILE A 1 95 ? -12.003 0.518 9.329 1.00 90.88 95 ILE A N 1
ATOM 730 C CA . ILE A 1 95 ? -10.973 -0.452 9.732 1.00 90.88 95 ILE A CA 1
ATOM 731 C C . ILE A 1 95 ? -10.922 -1.614 8.738 1.00 90.88 95 ILE A C 1
ATOM 733 O O . ILE A 1 95 ? -9.827 -2.053 8.380 1.00 90.88 95 ILE A O 1
ATOM 737 N N . SER A 1 96 ? -12.081 -2.076 8.254 1.00 87.00 96 SER A N 1
ATOM 738 C CA . SER A 1 96 ? -12.164 -3.197 7.312 1.00 87.00 96 SER A CA 1
ATOM 739 C C . SER A 1 96 ? -11.319 -2.964 6.050 1.00 87.00 96 SER A C 1
ATOM 741 O O . SER A 1 96 ? -10.578 -3.856 5.634 1.00 87.00 96 SER A O 1
ATOM 743 N N . GLU A 1 97 ? -11.317 -1.740 5.512 1.00 86.25 97 GLU A N 1
ATOM 744 C CA . GLU A 1 97 ? -10.522 -1.355 4.337 1.00 86.25 97 GLU A CA 1
ATOM 745 C C . GLU A 1 97 ? -9.004 -1.456 4.591 1.00 86.25 97 GLU A C 1
ATOM 747 O O . GLU A 1 97 ? -8.222 -1.771 3.688 1.00 86.25 97 GLU A O 1
ATOM 752 N N . TYR A 1 98 ? -8.556 -1.202 5.825 1.00 87.81 98 TYR A N 1
ATOM 753 C CA . TYR A 1 98 ? -7.143 -1.286 6.188 1.00 87.81 98 TYR A CA 1
ATOM 754 C C . TYR A 1 98 ? -6.681 -2.721 6.423 1.00 87.81 98 TYR A C 1
ATOM 756 O O . TYR A 1 98 ? -5.585 -3.077 5.981 1.00 87.81 98 TYR A O 1
ATOM 764 N N . VAL A 1 99 ? -7.497 -3.541 7.091 1.00 85.50 99 VAL A N 1
ATOM 765 C CA . VAL A 1 99 ? -7.117 -4.907 7.482 1.00 85.50 99 VAL A CA 1
ATOM 766 C C . VAL A 1 99 ? -7.236 -5.920 6.347 1.00 85.50 99 VAL A C 1
ATOM 768 O O . VAL A 1 99 ? -6.483 -6.887 6.350 1.00 85.50 99 VAL A O 1
ATOM 771 N N . GLN A 1 100 ? -8.094 -5.691 5.343 1.00 83.81 100 GLN A N 1
ATOM 772 C CA . GLN A 1 100 ? -8.272 -6.598 4.192 1.00 83.81 100 GLN A CA 1
ATOM 773 C C . GLN A 1 100 ? -6.970 -6.919 3.442 1.00 83.81 100 GLN A C 1
ATOM 775 O O . GLN A 1 100 ? -6.838 -7.983 2.842 1.00 83.81 100 GLN A O 1
ATOM 780 N N . VAL A 1 101 ? -5.997 -6.008 3.475 1.00 83.19 101 VAL A N 1
ATOM 781 C CA . VAL A 1 101 ? -4.699 -6.173 2.803 1.00 83.19 101 VAL A CA 1
ATOM 782 C C . VAL A 1 101 ? -3.579 -6.619 3.749 1.00 83.19 101 VAL A C 1
ATOM 784 O O . VAL A 1 101 ? -2.461 -6.890 3.305 1.00 83.19 101 VAL A O 1
ATOM 787 N N . LEU A 1 102 ? -3.853 -6.702 5.053 1.00 82.00 102 LEU A N 1
ATOM 788 C CA . LEU A 1 102 ? -2.908 -7.168 6.061 1.00 82.00 102 LEU A CA 1
ATOM 789 C C . LEU A 1 102 ? -3.061 -8.681 6.225 1.00 82.00 102 LEU A C 1
ATOM 791 O O . LEU A 1 102 ? -4.145 -9.197 6.478 1.00 82.00 102 LEU A O 1
ATOM 795 N N . LYS A 1 103 ? -1.953 -9.416 6.115 1.00 80.06 103 LYS A N 1
ATOM 796 C CA . LYS A 1 103 ? -1.947 -10.843 6.462 1.00 80.06 103 LYS A CA 1
ATOM 797 C C . LYS A 1 103 ? -1.991 -10.994 7.986 1.00 80.06 103 LYS A C 1
ATOM 799 O O . LYS A 1 103 ? -1.231 -10.274 8.638 1.00 80.06 103 LYS A O 1
ATOM 804 N N . PRO A 1 104 ? -2.774 -11.934 8.550 1.00 76.12 104 PRO A N 1
ATOM 805 C CA . PRO A 1 104 ? -2.855 -12.152 9.999 1.00 76.12 104 PRO A CA 1
ATOM 806 C C . PRO A 1 104 ? -1.484 -12.272 10.680 1.00 76.12 104 PRO A C 1
ATOM 808 O O . PRO A 1 104 ? -1.238 -11.614 11.691 1.00 76.12 104 PRO A O 1
ATOM 811 N N . ASP A 1 105 ? -0.554 -13.000 10.054 1.00 76.50 105 ASP A N 1
ATOM 812 C CA . ASP A 1 105 ? 0.821 -13.196 10.540 1.00 76.50 105 ASP A CA 1
ATOM 813 C C . ASP A 1 105 ? 1.597 -11.881 10.717 1.00 76.50 105 ASP A C 1
ATOM 815 O O . ASP A 1 105 ? 2.478 -11.772 11.568 1.00 76.50 105 ASP A O 1
ATOM 819 N N . ASN A 1 106 ? 1.252 -10.852 9.940 1.00 70.38 106 ASN A N 1
ATOM 820 C CA . ASN A 1 106 ? 1.911 -9.550 9.976 1.00 70.38 106 ASN A CA 1
ATOM 821 C C . ASN A 1 106 ? 1.296 -8.599 11.015 1.00 70.38 106 ASN A C 1
ATOM 823 O O . ASN A 1 106 ? 1.861 -7.526 11.251 1.00 70.38 106 ASN A O 1
ATOM 827 N N . VAL A 1 107 ? 0.152 -8.945 11.616 1.00 75.94 107 VAL A N 1
ATOM 828 C CA . VAL A 1 107 ? -0.591 -8.108 12.577 1.00 75.94 107 VAL A CA 1
ATOM 829 C C . VAL A 1 107 ? -1.150 -8.904 13.767 1.00 75.94 107 VAL A C 1
ATOM 831 O O . VAL A 1 107 ? -2.338 -8.806 14.084 1.00 75.94 107 VAL A O 1
ATOM 834 N N . PRO A 1 108 ? -0.310 -9.646 14.509 1.00 78.12 108 PRO A N 1
ATOM 835 C CA . PRO A 1 108 ? -0.783 -10.531 15.575 1.00 78.12 108 PRO A CA 1
ATOM 836 C C . PRO A 1 108 ? -1.536 -9.793 16.694 1.00 78.12 108 PRO A C 1
ATOM 838 O O . PRO A 1 108 ? -2.437 -10.360 17.307 1.00 78.12 108 PRO A O 1
ATOM 841 N N . ALA A 1 109 ? -1.204 -8.525 16.958 1.00 78.94 109 ALA A N 1
ATOM 842 C CA . ALA A 1 109 ? -1.910 -7.706 17.943 1.00 78.94 109 ALA A CA 1
ATOM 843 C C . ALA A 1 109 ? -3.364 -7.411 17.530 1.00 78.94 109 ALA A C 1
ATOM 845 O O . ALA A 1 109 ? -4.265 -7.576 18.350 1.00 78.94 109 ALA A O 1
ATOM 846 N N . LEU A 1 110 ? -3.602 -7.044 16.263 1.00 76.62 110 LEU A N 1
ATOM 847 C CA . LEU A 1 110 ? -4.951 -6.800 15.737 1.00 76.62 110 LEU A CA 1
ATOM 848 C C . LEU A 1 110 ? -5.774 -8.092 15.712 1.00 76.62 110 LEU A C 1
ATOM 850 O O . LEU A 1 110 ? -6.929 -8.085 16.126 1.00 76.62 110 LEU A O 1
ATOM 854 N N . VAL A 1 111 ? -5.161 -9.214 15.317 1.00 76.56 111 VAL A N 1
ATOM 855 C CA . VAL A 1 111 ? -5.820 -10.533 15.337 1.00 76.56 111 VAL A CA 1
ATOM 856 C C . VAL A 1 111 ? -6.294 -10.881 16.749 1.00 76.56 111 VAL A C 1
ATOM 858 O O . VAL A 1 111 ? -7.452 -11.233 16.940 1.00 76.56 111 VAL A O 1
ATOM 861 N N . ARG A 1 112 ? -5.435 -10.713 17.764 1.00 79.19 112 ARG A N 1
ATOM 862 C CA . ARG A 1 112 ? -5.802 -10.973 19.167 1.00 79.19 112 ARG A CA 1
ATOM 863 C C . ARG A 1 112 ? -6.945 -10.092 19.669 1.00 79.19 112 ARG A C 1
ATOM 865 O O . ARG A 1 112 ? -7.704 -10.556 20.510 1.00 79.19 112 ARG A O 1
ATOM 872 N N . LYS A 1 113 ? -7.040 -8.840 19.209 1.00 75.31 113 LYS A N 1
ATOM 873 C CA . LYS A 1 113 ? -8.153 -7.942 19.557 1.00 75.31 113 LYS A CA 1
ATOM 874 C C . LYS A 1 113 ? -9.461 -8.391 18.902 1.00 75.31 113 LYS A C 1
ATOM 876 O O . LYS A 1 113 ? -10.486 -8.350 19.559 1.00 75.31 113 LYS A O 1
ATOM 881 N N . ALA A 1 114 ? -9.415 -8.855 17.653 1.00 70.19 114 ALA A N 1
ATOM 882 C CA . ALA A 1 114 ? -10.596 -9.317 16.921 1.00 70.19 114 ALA A CA 1
ATOM 883 C C . ALA A 1 114 ? -11.144 -10.675 17.404 1.00 70.19 114 ALA A C 1
ATOM 885 O O . ALA A 1 114 ? -12.316 -10.968 17.198 1.00 70.19 114 ALA A O 1
ATOM 886 N N . SER A 1 115 ? -10.305 -11.525 18.005 1.00 66.94 115 SER A N 1
ATOM 887 C CA . SER A 1 115 ? -10.711 -12.835 18.542 1.00 66.94 115 SER A CA 1
ATOM 888 C C . SER A 1 115 ? -11.293 -12.800 19.963 1.00 66.94 115 SER A C 1
ATOM 890 O O . SER A 1 115 ? -11.570 -13.868 20.510 1.00 66.94 115 SER A O 1
ATOM 892 N N . LYS A 1 116 ? -11.409 -11.624 20.585 1.00 54.56 116 LYS A N 1
ATOM 893 C CA . LYS A 1 116 ? -12.001 -11.443 21.918 1.00 54.56 116 LYS A CA 1
ATOM 894 C C . LYS A 1 116 ? -13.417 -10.907 21.805 1.00 54.56 116 LYS A C 1
ATOM 896 O O . LYS A 1 116 ? -14.224 -11.298 22.673 1.00 54.56 116 LYS A O 1
#

Organism: Alexandrium catenella (NCBI:txid2925)

InterPro domains:
  IPR003613 U-box domain [PF04564] (5-70)
  IPR013083 Zinc finger, RING/FYVE/PHD-type [G3DSA:3.30.40.10] (1-79)

Radius of gyration: 17.44 Å; chains: 1; bounding box: 36×28×48 Å